Protein AF-A0A968JI64-F1 (afdb_monomer_lite)

pLDDT: mean 74.62, std 15.49, range [37.03, 96.12]

Sequence (105 aa):
MMRRRMLGGVIAVAVVALLLVQAVQYVFAAPEFADEAFARVWNRQDRAVFEAVSDRSWTWGPENISEGLREAFEQGEDGERWCSITTRAAWKLTTRMATRTTVFL

Radius of gyration: 21.46 Å; chains: 1; bounding box: 51×27×63 Å

Foldseek 3Di:
DVVVVVVVVVVVVVVVVVVVVVVVVVVPDFADAQDVVVVVVCVVPVVCVVVVVDPDDHPQDDGWHDHWDWDQACPAPVSIWTWTHGPRGIDTDGPVPVPDDDDDD

Structure (mmCIF, N/CA/C/O backbone):
data_AF-A0A968JI64-F1
#
_entry.id   AF-A0A968JI64-F1
#
loop_
_atom_site.group_PDB
_atom_site.id
_atom_site.type_symbol
_atom_site.label_atom_id
_atom_site.label_alt_id
_atom_site.label_comp_id
_atom_site.label_asym_id
_atom_site.label_entity_id
_atom_site.label_seq_id
_atom_site.pdbx_PDB_ins_code
_atom_site.Cartn_x
_atom_site.Cartn_y
_atom_site.Cartn_z
_atom_site.occupancy
_atom_site.B_iso_or_equiv
_atom_site.auth_seq_id
_atom_site.auth_comp_id
_atom_site.auth_asym_id
_atom_site.auth_atom_id
_atom_site.pdbx_PDB_model_num
ATOM 1 N N . MET A 1 1 ? 37.175 -3.666 -36.788 1.00 57.47 1 MET A N 1
ATOM 2 C CA . MET A 1 1 ? 37.148 -2.779 -35.596 1.00 57.47 1 MET A CA 1
ATOM 3 C C . MET A 1 1 ? 35.807 -2.053 -35.388 1.00 57.47 1 MET A C 1
ATOM 5 O O . MET A 1 1 ? 35.371 -1.994 -34.246 1.00 57.47 1 MET A O 1
ATOM 9 N N . MET A 1 2 ? 35.099 -1.581 -36.431 1.00 61.38 2 MET A N 1
ATOM 10 C CA . MET A 1 2 ? 33.774 -0.917 -36.305 1.00 61.38 2 MET A CA 1
ATOM 11 C C . MET A 1 2 ? 32.691 -1.751 -35.600 1.00 61.38 2 MET A C 1
ATOM 13 O O .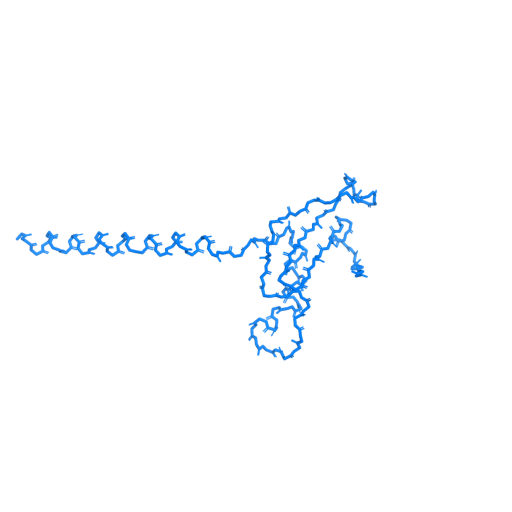 MET A 1 2 ? 31.993 -1.232 -34.739 1.00 61.38 2 MET A O 1
ATOM 17 N N . ARG A 1 3 ? 32.606 -3.059 -35.875 1.00 64.38 3 ARG A N 1
ATOM 18 C CA . ARG A 1 3 ? 31.615 -3.964 -35.259 1.00 64.38 3 ARG A CA 1
ATOM 19 C C . ARG A 1 3 ? 31.697 -4.018 -33.725 1.00 64.38 3 ARG A C 1
ATOM 21 O O . ARG A 1 3 ? 30.672 -4.008 -33.063 1.00 64.38 3 ARG A O 1
ATOM 28 N N . ARG A 1 4 ? 32.912 -4.002 -33.156 1.00 66.75 4 ARG A N 1
ATOM 29 C CA . ARG A 1 4 ? 33.128 -3.997 -31.693 1.00 66.75 4 ARG A CA 1
ATOM 30 C C . ARG A 1 4 ? 32.735 -2.663 -31.048 1.00 66.75 4 ARG A C 1
ATOM 32 O O . ARG A 1 4 ? 32.230 -2.660 -29.934 1.00 66.75 4 ARG A O 1
ATOM 39 N N . ARG A 1 5 ? 32.917 -1.548 -31.766 1.00 70.75 5 ARG A N 1
ATOM 40 C CA . ARG A 1 5 ? 32.478 -0.212 -31.328 1.00 70.75 5 ARG A CA 1
ATOM 41 C C . ARG A 1 5 ? 30.954 -0.068 -31.372 1.00 70.75 5 ARG A C 1
ATOM 43 O O . ARG A 1 5 ? 30.376 0.484 -30.448 1.00 70.75 5 ARG A O 1
ATOM 50 N N . MET A 1 6 ? 30.314 -0.629 -32.399 1.00 73.81 6 MET A N 1
ATOM 51 C CA . MET A 1 6 ? 28.851 -0.668 -32.508 1.00 73.81 6 MET A CA 1
ATOM 52 C C . MET A 1 6 ? 28.217 -1.537 -31.413 1.00 73.81 6 MET A C 1
ATOM 54 O O . MET A 1 6 ? 27.269 -1.102 -30.774 1.00 73.81 6 MET A O 1
ATOM 58 N N . LEU A 1 7 ? 28.785 -2.715 -31.127 1.00 78.81 7 LEU A N 1
ATOM 59 C CA . LEU A 1 7 ? 28.341 -3.571 -30.017 1.00 78.81 7 LEU A CA 1
ATOM 60 C C . LEU A 1 7 ? 28.491 -2.890 -28.648 1.00 78.81 7 LEU A C 1
ATOM 62 O O . LEU A 1 7 ? 27.568 -2.949 -27.843 1.00 78.81 7 LEU A O 1
ATOM 66 N N . GLY A 1 8 ? 29.610 -2.201 -28.399 1.00 81.44 8 GLY A N 1
ATOM 67 C CA . GLY A 1 8 ? 29.805 -1.444 -27.157 1.00 81.44 8 GLY A CA 1
ATOM 68 C C . GLY A 1 8 ? 28.786 -0.314 -26.978 1.00 81.44 8 GLY A C 1
ATOM 69 O O . GLY A 1 8 ? 28.261 -0.136 -25.883 1.00 81.44 8 GLY A O 1
ATOM 70 N N . GLY A 1 9 ? 28.450 0.398 -28.060 1.00 89.06 9 GLY A N 1
ATOM 71 C CA . GLY A 1 9 ? 27.416 1.436 -28.039 1.00 89.06 9 GLY A CA 1
ATOM 72 C C . GLY A 1 9 ? 26.020 0.884 -27.741 1.00 89.06 9 GLY A C 1
ATOM 73 O O . GLY A 1 9 ? 25.313 1.435 -26.904 1.00 89.06 9 GLY A O 1
ATOM 74 N N . VAL A 1 10 ? 25.643 -0.238 -28.362 1.00 90.50 10 VAL A N 1
ATOM 75 C CA . VAL A 1 10 ? 24.342 -0.890 -28.118 1.00 90.50 10 VAL A CA 1
ATOM 76 C C . VAL A 1 10 ? 24.220 -1.367 -26.669 1.00 90.50 10 VAL A C 1
ATOM 78 O O . VAL A 1 10 ? 23.185 -1.150 -26.043 1.00 90.50 10 VAL A O 1
ATOM 81 N N . ILE A 1 11 ? 25.278 -1.962 -26.109 1.00 93.75 11 ILE A N 1
ATOM 82 C CA . ILE A 1 11 ? 25.289 -2.400 -24.706 1.00 93.75 11 ILE A CA 1
ATOM 83 C C . ILE A 1 11 ? 25.160 -1.199 -23.765 1.00 93.75 11 ILE A C 1
ATOM 85 O O . ILE A 1 11 ? 24.357 -1.242 -22.839 1.00 93.75 11 ILE A O 1
ATOM 89 N N . ALA A 1 12 ? 25.898 -0.115 -24.015 1.00 92.75 12 ALA A N 1
ATOM 90 C CA . ALA A 1 12 ? 25.822 1.086 -23.187 1.00 92.75 12 ALA A CA 1
ATOM 91 C C . ALA A 1 12 ? 24.405 1.685 -23.174 1.00 92.75 12 ALA A C 1
ATOM 93 O O . ALA A 1 12 ? 23.888 2.013 -22.109 1.00 92.75 12 ALA A O 1
ATOM 94 N N . VAL A 1 13 ? 23.746 1.758 -24.334 1.00 94.75 13 VAL A N 1
ATOM 95 C CA . VAL A 1 13 ? 22.358 2.239 -24.435 1.00 94.75 13 VAL A CA 1
ATOM 96 C C . VAL A 1 13 ? 21.391 1.315 -23.694 1.00 94.75 13 VAL A C 1
ATOM 98 O O . VAL A 1 13 ? 20.537 1.804 -22.960 1.00 94.75 13 VAL A O 1
ATOM 101 N N . ALA A 1 14 ? 21.538 -0.006 -23.829 1.00 95.38 14 ALA A N 1
ATOM 102 C CA . ALA A 1 14 ? 20.689 -0.968 -23.126 1.00 95.38 14 ALA A CA 1
ATOM 103 C C . ALA A 1 14 ? 20.841 -0.873 -21.598 1.00 95.38 14 ALA A C 1
ATOM 105 O O . ALA A 1 14 ? 19.846 -0.921 -20.879 1.00 95.38 14 ALA A O 1
ATOM 106 N N . VAL A 1 15 ? 22.068 -0.684 -21.102 1.00 96.00 15 VAL A N 1
ATOM 107 C CA . VAL A 1 15 ? 22.333 -0.494 -19.668 1.00 96.00 15 VAL A CA 1
ATOM 108 C C . VAL A 1 15 ? 21.706 0.804 -19.167 1.00 96.00 15 VAL A C 1
ATOM 110 O O . VAL A 1 15 ? 21.031 0.789 -18.143 1.00 96.00 15 VAL A O 1
ATOM 113 N N . VAL A 1 16 ? 21.860 1.913 -19.893 1.00 96.12 16 VAL A N 1
ATOM 114 C CA . VAL A 1 16 ? 21.237 3.191 -19.510 1.00 96.12 16 VAL A CA 1
ATOM 115 C C . VAL A 1 16 ? 19.713 3.079 -19.510 1.00 96.12 16 VAL A C 1
ATOM 117 O O . VAL A 1 16 ? 19.077 3.516 -18.557 1.00 96.12 16 VAL A O 1
ATOM 120 N N . ALA A 1 17 ? 19.121 2.448 -20.525 1.00 94.44 17 ALA A N 1
ATOM 121 C CA . ALA A 1 17 ? 17.680 2.219 -20.574 1.00 94.44 17 ALA A CA 1
ATOM 122 C C . ALA A 1 17 ? 17.197 1.377 -19.382 1.00 94.44 17 ALA A C 1
ATOM 124 O O . ALA A 1 17 ? 16.199 1.724 -18.755 1.00 94.44 17 ALA A O 1
ATOM 125 N N . LEU A 1 18 ? 17.928 0.320 -19.020 1.00 94.88 18 LEU A N 1
ATOM 126 C CA . LEU A 1 18 ? 17.604 -0.508 -17.859 1.00 94.88 18 LEU A CA 1
ATOM 127 C C . LEU A 1 18 ? 17.690 0.281 -16.542 1.00 94.88 18 LEU A C 1
ATOM 129 O O . LEU A 1 18 ? 16.793 0.175 -15.709 1.00 94.88 18 LEU A O 1
ATOM 133 N N . LEU A 1 19 ? 18.733 1.097 -16.368 1.00 92.62 19 LEU A N 1
ATOM 134 C CA . LEU A 1 19 ? 18.891 1.952 -15.187 1.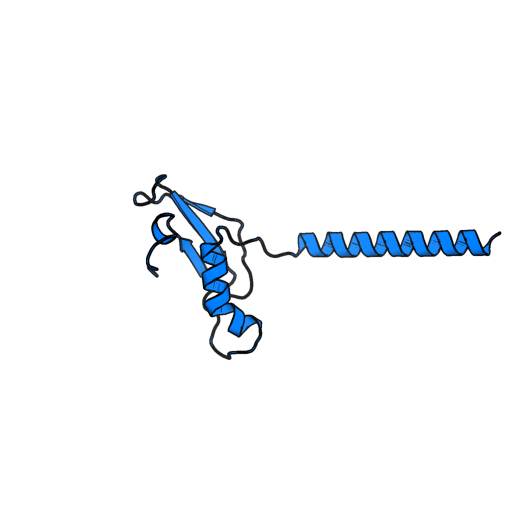00 92.62 19 LEU A CA 1
ATOM 135 C C . LEU A 1 19 ? 17.759 2.980 -15.073 1.00 92.62 19 LEU A C 1
ATOM 137 O O . LEU A 1 19 ? 17.243 3.207 -13.980 1.00 92.62 19 LEU A O 1
ATOM 141 N N . LEU A 1 20 ? 17.329 3.559 -16.197 1.00 91.25 20 LEU A N 1
ATOM 142 C CA . LEU A 1 20 ? 16.193 4.480 -16.228 1.00 91.25 20 LEU A CA 1
ATOM 143 C C . LEU A 1 20 ? 14.883 3.780 -15.846 1.00 91.25 20 LEU A C 1
ATOM 145 O O . LEU A 1 20 ? 14.106 4.340 -15.079 1.00 91.25 20 LEU A O 1
ATOM 149 N N . VAL A 1 21 ? 14.651 2.548 -16.312 1.00 90.62 21 VAL A N 1
ATOM 150 C CA . VAL A 1 21 ? 13.465 1.763 -15.924 1.00 90.62 21 VAL A CA 1
ATOM 151 C C . VAL A 1 21 ? 13.450 1.487 -14.418 1.00 90.62 21 VAL A C 1
ATOM 153 O O . VAL A 1 21 ? 12.408 1.654 -13.786 1.00 90.62 21 VAL A O 1
ATOM 156 N N . GLN A 1 22 ? 14.589 1.128 -13.817 1.00 82.44 22 GLN A N 1
ATOM 157 C CA . GLN A 1 22 ? 14.653 0.907 -12.366 1.00 82.44 22 GLN A CA 1
ATOM 158 C C . GLN A 1 22 ? 14.422 2.189 -11.559 1.00 82.44 22 GLN A C 1
ATOM 160 O O . GLN A 1 22 ? 13.705 2.159 -10.560 1.00 82.44 22 GLN A O 1
ATOM 165 N N . ALA A 1 23 ? 14.964 3.323 -12.009 1.00 81.00 23 ALA A N 1
ATOM 166 C CA . ALA A 1 23 ? 14.735 4.610 -11.354 1.00 81.00 23 ALA A CA 1
ATOM 167 C C . ALA A 1 23 ? 13.248 5.007 -11.366 1.00 81.00 23 ALA A C 1
ATOM 169 O O . ALA A 1 23 ? 12.743 5.536 -10.379 1.00 81.00 23 ALA A O 1
ATOM 170 N N . VAL A 1 24 ? 12.530 4.705 -12.454 1.00 80.69 24 VAL A N 1
ATOM 171 C CA . VAL A 1 24 ? 11.084 4.946 -12.554 1.00 80.69 24 VAL A CA 1
ATOM 172 C C . VAL A 1 24 ? 10.307 4.076 -11.563 1.00 80.69 24 VAL A C 1
ATOM 174 O O . VAL A 1 24 ? 9.427 4.591 -10.881 1.00 80.69 24 VAL A O 1
ATOM 177 N N . GLN A 1 25 ? 10.643 2.789 -11.425 1.00 74.50 25 GLN A N 1
ATOM 178 C CA . GLN A 1 25 ? 9.947 1.901 -10.482 1.00 74.50 25 GLN A CA 1
ATOM 179 C C . GLN A 1 25 ? 10.080 2.350 -9.022 1.00 74.50 25 GLN A C 1
ATOM 181 O O . GLN A 1 25 ? 9.123 2.220 -8.268 1.00 74.50 25 GLN A O 1
ATOM 186 N N . TYR A 1 26 ? 11.224 2.921 -8.639 1.00 72.38 26 TYR A N 1
ATOM 187 C CA . TYR A 1 26 ? 11.434 3.433 -7.283 1.00 72.38 26 TYR A CA 1
ATOM 188 C C . TYR A 1 26 ? 10.497 4.600 -6.933 1.00 72.38 26 TYR A C 1
ATOM 190 O O . TYR A 1 26 ? 10.008 4.683 -5.814 1.00 72.38 26 TYR A O 1
ATOM 198 N N . VAL A 1 27 ? 10.200 5.482 -7.894 1.00 69.94 27 VAL A N 1
ATOM 199 C CA . VAL A 1 27 ? 9.313 6.643 -7.677 1.00 69.94 27 VAL A CA 1
ATOM 200 C C . VAL A 1 27 ? 7.843 6.232 -7.529 1.00 69.94 27 VAL A C 1
ATOM 202 O O . VAL A 1 27 ? 7.076 6.935 -6.878 1.00 69.94 27 VAL A O 1
ATOM 205 N N . PHE A 1 28 ? 7.448 5.100 -8.115 1.00 69.38 28 PHE A N 1
ATOM 206 C CA . PHE A 1 28 ? 6.075 4.584 -8.058 1.00 69.38 28 PHE A CA 1
ATOM 207 C C . PHE A 1 28 ? 5.882 3.460 -7.034 1.00 69.38 28 PHE A C 1
ATOM 209 O O . PHE A 1 28 ? 4.803 2.875 -6.975 1.00 69.38 28 PHE A O 1
ATOM 216 N N . ALA A 1 29 ? 6.904 3.135 -6.240 1.00 72.94 29 ALA A N 1
ATOM 217 C CA . ALA A 1 29 ? 6.762 2.159 -5.173 1.00 72.94 29 ALA A CA 1
ATOM 218 C C . ALA A 1 29 ? 5.906 2.746 -4.041 1.00 72.94 29 ALA A C 1
ATOM 220 O O . ALA A 1 29 ? 6.163 3.855 -3.570 1.00 72.94 29 ALA A O 1
ATOM 221 N N . ALA A 1 30 ? 4.894 1.997 -3.598 1.00 72.19 30 ALA A N 1
ATOM 222 C CA . ALA A 1 30 ? 4.135 2.366 -2.412 1.00 72.19 30 ALA A CA 1
ATOM 223 C C . ALA A 1 30 ? 5.072 2.420 -1.184 1.00 72.19 30 ALA A C 1
ATOM 225 O O . ALA A 1 30 ? 5.956 1.565 -1.065 1.00 72.19 30 ALA A O 1
ATOM 226 N N . PRO A 1 31 ? 4.888 3.383 -0.261 1.00 76.12 31 PRO A N 1
ATOM 227 C CA . PRO A 1 31 ? 5.649 3.443 0.982 1.00 76.12 31 PRO A CA 1
ATOM 228 C C . PRO A 1 31 ? 5.559 2.134 1.770 1.00 76.12 31 PRO A C 1
ATOM 230 O O . PRO A 1 31 ? 4.494 1.514 1.849 1.00 76.12 31 PRO A O 1
ATOM 233 N N . GLU A 1 32 ? 6.661 1.735 2.404 1.00 79.38 32 GLU A N 1
ATOM 234 C CA . GLU A 1 32 ? 6.650 0.583 3.306 1.00 79.38 32 GLU A CA 1
ATOM 235 C C . GLU A 1 32 ? 5.692 0.805 4.487 1.00 79.38 32 GLU A C 1
ATOM 237 O O . GLU A 1 32 ? 5.356 1.933 4.862 1.00 79.38 32 GLU A O 1
ATOM 242 N N . PHE A 1 33 ? 5.219 -0.293 5.079 1.00 76.00 33 PHE A N 1
ATOM 243 C CA . PHE A 1 33 ? 4.400 -0.221 6.283 1.00 76.00 33 PHE A CA 1
ATOM 244 C C . PHE A 1 33 ? 5.202 0.366 7.449 1.00 76.00 33 PHE A C 1
ATOM 246 O O . PHE A 1 33 ? 6.349 -0.006 7.669 1.00 76.00 33 PHE A O 1
ATOM 253 N N . ALA A 1 34 ? 4.551 1.220 8.244 1.00 74.25 34 ALA A N 1
ATOM 254 C CA . ALA A 1 34 ? 5.160 1.909 9.384 1.00 74.25 34 ALA A CA 1
ATOM 255 C C . ALA A 1 34 ? 5.803 0.975 10.431 1.00 74.25 34 ALA A C 1
ATOM 257 O O . ALA A 1 34 ? 6.738 1.368 11.120 1.00 74.25 34 ALA A O 1
ATOM 258 N N . ASP A 1 35 ? 5.263 -0.238 10.586 1.00 78.00 35 ASP A N 1
ATOM 259 C CA . ASP A 1 35 ? 5.725 -1.251 11.536 1.00 78.00 35 ASP A CA 1
ATOM 260 C C . ASP A 1 35 ? 5.348 -2.657 11.022 1.00 78.00 35 ASP A C 1
ATOM 262 O O . ASP A 1 35 ? 4.321 -2.845 10.355 1.00 78.00 35 ASP A O 1
ATOM 266 N N . GLU A 1 36 ? 6.157 -3.672 11.337 1.00 82.19 36 GLU A N 1
ATOM 267 C CA . GLU A 1 36 ? 5.927 -5.061 10.912 1.00 82.19 36 GLU A CA 1
ATOM 268 C C . GLU A 1 36 ? 4.559 -5.614 11.335 1.00 82.19 36 GLU A C 1
ATOM 270 O O . GLU A 1 36 ? 3.987 -6.480 10.664 1.00 82.19 36 GLU A O 1
ATOM 275 N N . ALA A 1 37 ? 4.004 -5.138 12.448 1.00 80.38 37 ALA A N 1
ATOM 276 C CA . ALA A 1 37 ? 2.684 -5.536 12.910 1.00 80.38 37 ALA A CA 1
ATOM 277 C C . ALA A 1 37 ? 1.585 -5.177 11.897 1.00 80.38 37 ALA A C 1
ATOM 279 O O . ALA A 1 37 ? 0.646 -5.961 11.734 1.00 80.38 37 ALA A O 1
ATOM 280 N N . PHE A 1 38 ? 1.725 -4.068 11.164 1.00 77.06 38 PHE A N 1
ATOM 281 C CA . PHE A 1 38 ? 0.815 -3.711 10.071 1.00 77.06 38 PHE A CA 1
ATOM 282 C C . PHE A 1 38 ? 0.952 -4.691 8.910 1.00 77.06 38 PHE A C 1
ATOM 284 O O . PHE A 1 38 ? -0.049 -5.249 8.456 1.00 77.06 38 PHE A O 1
ATOM 291 N N . ALA A 1 39 ? 2.191 -4.960 8.487 1.00 83.50 39 ALA A N 1
ATOM 292 C CA . ALA A 1 39 ? 2.475 -5.885 7.396 1.00 83.50 39 ALA A CA 1
ATOM 293 C C . ALA A 1 39 ? 1.902 -7.281 7.688 1.00 83.50 39 ALA A C 1
ATOM 295 O O . ALA A 1 39 ? 1.276 -7.896 6.825 1.00 83.50 39 ALA A O 1
ATOM 296 N N . ARG A 1 40 ? 2.030 -7.775 8.929 1.00 86.00 40 ARG A N 1
ATOM 297 C CA . ARG A 1 40 ? 1.442 -9.061 9.350 1.00 86.00 40 ARG A CA 1
ATOM 298 C C . ARG A 1 40 ? -0.077 -9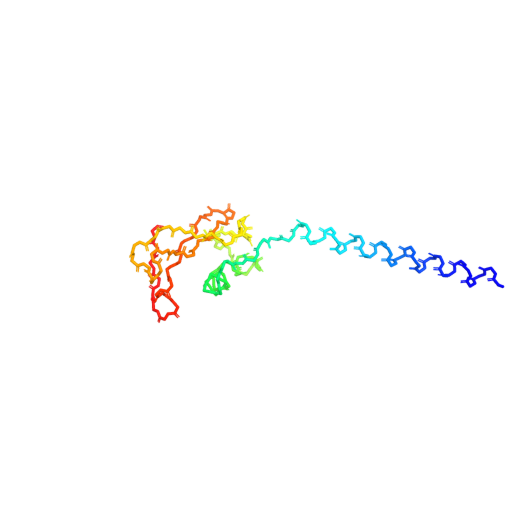.097 9.199 1.00 86.00 40 ARG A C 1
ATOM 300 O O . ARG A 1 40 ? -0.622 -10.115 8.771 1.00 86.00 40 ARG A O 1
ATOM 307 N N . VAL A 1 41 ? -0.774 -8.024 9.570 1.00 85.00 41 VAL A N 1
ATOM 308 C CA . VAL A 1 41 ? -2.242 -7.985 9.501 1.00 85.00 41 VAL A CA 1
ATOM 309 C C . VAL A 1 41 ? -2.717 -7.850 8.058 1.00 85.00 41 VAL A C 1
ATOM 311 O O . VAL A 1 41 ? -3.608 -8.604 7.660 1.00 85.00 41 VAL A O 1
ATOM 314 N N . TRP A 1 42 ? -2.078 -6.991 7.262 1.00 86.38 42 TRP A N 1
ATOM 315 C CA . TRP A 1 42 ? -2.361 -6.865 5.832 1.00 86.38 42 TRP A CA 1
ATOM 316 C C . TRP A 1 42 ? -2.148 -8.198 5.103 1.00 86.38 42 TRP A C 1
ATOM 318 O O . TRP A 1 42 ? -3.050 -8.682 4.419 1.00 86.38 42 TRP A O 1
ATOM 328 N N . ASN A 1 43 ? -1.023 -8.875 5.365 1.00 89.56 43 ASN A N 1
ATOM 329 C CA . ASN A 1 43 ? -0.704 -10.183 4.782 1.00 89.56 43 ASN A CA 1
ATOM 330 C C . ASN A 1 43 ? -1.737 -11.269 5.107 1.00 89.56 43 ASN A C 1
ATOM 332 O O . ASN A 1 43 ? -1.965 -12.177 4.307 1.00 89.56 43 ASN A O 1
ATOM 336 N N . ARG A 1 44 ? -2.358 -11.205 6.288 1.00 88.81 44 ARG A N 1
ATOM 337 C CA . ARG A 1 44 ? -3.396 -12.161 6.692 1.00 88.81 44 ARG A CA 1
ATOM 338 C C . ARG A 1 44 ? -4.758 -11.830 6.090 1.00 88.81 44 ARG A C 1
ATOM 340 O O . ARG A 1 44 ? -5.556 -12.736 5.877 1.00 88.81 44 ARG A O 1
ATOM 347 N N . GLN A 1 45 ? -5.054 -10.549 5.900 1.00 87.56 45 GLN A N 1
ATOM 348 C CA . GLN A 1 45 ? -6.376 -10.088 5.495 1.00 87.56 45 GLN A CA 1
ATOM 349 C C . GLN A 1 45 ? -6.406 -9.750 4.004 1.00 87.56 45 GLN A C 1
ATOM 351 O O . GLN A 1 45 ? -7.017 -10.462 3.205 1.00 87.56 45 GLN A O 1
ATOM 356 N N . ASP A 1 46 ? -5.782 -8.643 3.628 1.00 87.69 46 ASP A N 1
ATOM 357 C CA . ASP A 1 46 ? -5.955 -8.014 2.321 1.00 87.69 46 ASP A CA 1
ATOM 358 C C . ASP A 1 46 ? -5.093 -8.640 1.227 1.00 87.69 46 ASP A C 1
ATOM 360 O O . ASP A 1 46 ? -5.470 -8.567 0.061 1.00 87.69 46 ASP A O 1
ATOM 364 N N . ARG A 1 47 ? -4.041 -9.388 1.580 1.00 89.38 47 ARG A N 1
ATOM 365 C CA . ARG A 1 47 ? -3.252 -10.139 0.591 1.00 89.38 47 ARG A CA 1
ATOM 366 C C . ARG A 1 47 ? -4.085 -11.131 -0.222 1.00 89.38 47 ARG A C 1
ATOM 368 O O . ARG A 1 47 ? -3.895 -11.221 -1.422 1.00 89.38 47 ARG A O 1
ATOM 375 N N . ALA A 1 48 ? -5.046 -11.829 0.386 1.00 89.56 48 ALA A N 1
ATOM 376 C CA . ALA A 1 48 ? -5.902 -12.758 -0.361 1.00 89.56 48 ALA A CA 1
ATOM 377 C C . ALA A 1 48 ? -6.813 -12.042 -1.378 1.00 89.56 48 ALA A C 1
ATOM 379 O O . ALA A 1 48 ? -7.197 -12.636 -2.382 1.00 89.56 48 ALA A O 1
ATOM 380 N N . VAL A 1 49 ? -7.152 -10.773 -1.123 1.00 89.25 49 VAL A N 1
ATOM 381 C CA . VAL A 1 49 ? -7.887 -9.920 -2.071 1.00 89.25 49 VAL A CA 1
ATOM 382 C C . VAL A 1 49 ? -6.939 -9.417 -3.158 1.00 89.25 49 VAL A C 1
ATOM 384 O O . VAL A 1 49 ? -7.281 -9.462 -4.334 1.00 89.25 49 VAL A O 1
ATOM 387 N N . PHE A 1 50 ? -5.723 -9.012 -2.775 1.00 87.94 50 PHE A N 1
ATOM 388 C CA . PHE A 1 50 ? -4.658 -8.595 -3.692 1.00 87.94 50 PHE A CA 1
ATOM 389 C C . PHE A 1 50 ? -4.293 -9.689 -4.697 1.00 87.94 50 PHE A C 1
ATOM 391 O O . PHE A 1 50 ? -4.202 -9.435 -5.892 1.00 87.94 50 PHE A O 1
ATOM 398 N N . GLU A 1 51 ? -4.137 -10.919 -4.216 1.00 91.75 51 GLU A N 1
ATOM 399 C CA . GLU A 1 51 ? -3.826 -12.102 -5.022 1.00 91.75 51 GLU A CA 1
ATOM 400 C C . GLU A 1 51 ? -5.050 -12.641 -5.787 1.00 91.75 51 GLU A C 1
ATOM 402 O O . GLU A 1 51 ? -4.943 -13.664 -6.459 1.00 91.75 51 GLU A O 1
ATOM 407 N N . ALA A 1 52 ? -6.212 -11.979 -5.686 1.00 90.19 52 ALA A N 1
ATOM 408 C CA . ALA A 1 52 ? -7.480 -12.400 -6.286 1.00 90.19 52 ALA A CA 1
ATOM 409 C C . ALA A 1 52 ? -7.917 -13.830 -5.896 1.00 90.19 52 ALA A C 1
ATOM 411 O O . ALA A 1 52 ? -8.636 -14.504 -6.630 1.00 90.19 52 ALA A O 1
ATOM 412 N N . VAL A 1 53 ? -7.497 -14.298 -4.718 1.00 94.06 53 VAL A N 1
ATOM 413 C CA . VAL A 1 53 ? -7.891 -15.593 -4.136 1.00 94.06 53 VAL A CA 1
ATOM 414 C C . VAL A 1 53 ? -9.234 -15.479 -3.400 1.00 94.06 53 VAL A C 1
ATOM 416 O O . VAL A 1 53 ? -9.898 -16.481 -3.138 1.00 94.06 53 VAL A O 1
ATOM 419 N N . SER A 1 54 ? -9.654 -14.261 -3.050 1.00 90.62 54 SER A N 1
ATOM 420 C CA . SER A 1 54 ? -10.912 -13.987 -2.359 1.00 90.62 54 SER A CA 1
ATOM 421 C C . SER A 1 54 ? -11.626 -12.768 -2.936 1.00 90.62 54 SER A C 1
ATOM 423 O O . SER A 1 54 ? -11.032 -11.700 -3.044 1.00 90.62 54 SER A O 1
ATOM 425 N N . ASP A 1 55 ? -12.934 -12.902 -3.166 1.00 88.94 55 ASP A N 1
ATOM 426 C CA . ASP A 1 55 ? -13.817 -11.818 -3.633 1.00 88.94 55 ASP A CA 1
ATOM 427 C C . ASP A 1 55 ? -14.338 -10.916 -2.500 1.00 88.94 55 ASP A C 1
ATOM 429 O O . ASP A 1 55 ? -15.260 -10.113 -2.676 1.00 88.94 55 ASP A O 1
ATOM 433 N N . ARG A 1 56 ? -13.790 -11.056 -1.287 1.00 86.75 56 ARG A N 1
ATOM 434 C CA . ARG A 1 56 ? -14.141 -10.173 -0.173 1.00 86.75 56 ARG A CA 1
ATOM 435 C C . ARG A 1 56 ? -13.692 -8.743 -0.485 1.00 86.75 56 ARG A C 1
ATOM 437 O O . ARG A 1 56 ? -12.703 -8.501 -1.168 1.00 86.75 56 ARG A O 1
ATOM 444 N N . SER A 1 57 ? -14.396 -7.776 0.087 1.00 85.94 57 SER A N 1
ATOM 445 C CA . SER A 1 57 ? -13.982 -6.378 -0.004 1.00 85.94 57 SER A CA 1
ATOM 446 C C . SER A 1 57 ? -12.651 -6.131 0.710 1.00 85.94 57 SER A C 1
ATOM 448 O O . SER A 1 57 ? -12.405 -6.686 1.780 1.00 85.94 57 SER A O 1
ATOM 450 N N . TRP A 1 58 ? -11.842 -5.230 0.149 1.00 82.88 58 TRP A N 1
ATOM 451 C CA . TRP A 1 58 ? -10.652 -4.683 0.800 1.00 82.88 58 TRP A CA 1
ATOM 452 C C . TRP A 1 58 ? -10.986 -4.105 2.166 1.00 82.88 58 TRP A C 1
ATOM 454 O O . TRP A 1 58 ? -11.877 -3.255 2.260 1.00 82.88 58 TRP A O 1
ATOM 464 N N . THR A 1 59 ? -10.249 -4.494 3.197 1.00 80.56 59 THR A N 1
ATOM 465 C CA . THR A 1 59 ? -10.359 -3.811 4.479 1.00 80.56 59 THR A CA 1
ATOM 466 C C . THR A 1 59 ? -9.683 -2.442 4.365 1.00 80.56 59 THR A C 1
ATOM 468 O O . THR A 1 59 ? -10.298 -1.431 4.695 1.00 80.56 59 THR A O 1
ATOM 471 N N . TRP A 1 60 ? -8.435 -2.391 3.888 1.00 76.94 60 TRP A N 1
ATOM 472 C CA . TRP A 1 60 ? -7.600 -1.177 3.886 1.00 76.94 60 TRP A CA 1
ATOM 473 C C . TRP A 1 60 ? -7.151 -0.775 2.482 1.00 76.94 60 TRP A C 1
ATOM 475 O O . TRP A 1 60 ? -7.017 0.408 2.186 1.00 76.94 60 TRP A O 1
ATOM 485 N N . GLY A 1 61 ? -7.012 -1.745 1.582 1.00 82.12 61 GLY A N 1
ATOM 486 C CA . GLY A 1 61 ? -6.675 -1.499 0.183 1.00 82.12 61 GLY A CA 1
ATOM 487 C C . GLY A 1 61 ? -5.342 -2.120 -0.231 1.00 82.12 61 GLY A C 1
ATOM 488 O O . GLY A 1 61 ? -4.674 -2.775 0.576 1.00 82.12 61 GLY A O 1
ATOM 489 N N . PRO A 1 62 ? -4.984 -1.954 -1.511 1.00 79.88 62 PRO A N 1
ATOM 490 C CA . PRO A 1 62 ? -3.820 -2.607 -2.093 1.00 79.88 62 PRO A CA 1
ATOM 491 C C . PRO A 1 62 ? -2.500 -1.991 -1.627 1.00 79.88 62 PRO A C 1
ATOM 493 O O . PRO A 1 62 ? -1.505 -2.704 -1.555 1.00 79.88 62 PRO A O 1
ATOM 496 N N . GLU A 1 63 ? -2.486 -0.694 -1.303 1.00 76.56 63 GLU A N 1
ATOM 497 C CA . GLU A 1 63 ? -1.248 0.057 -1.095 1.00 76.56 63 GLU A CA 1
ATOM 498 C C . GLU A 1 63 ? -1.343 1.042 0.075 1.00 76.56 63 GLU A C 1
ATOM 500 O O . GLU A 1 63 ? -2.404 1.597 0.397 1.00 76.56 63 GLU A O 1
ATOM 505 N N . ASN A 1 64 ? -0.192 1.272 0.702 1.00 77.06 64 ASN A N 1
ATOM 506 C CA . ASN A 1 64 ? 0.001 2.350 1.657 1.00 77.06 64 ASN A CA 1
ATOM 507 C C . ASN A 1 64 ? 0.090 3.684 0.895 1.00 77.06 64 ASN A C 1
ATOM 509 O O . ASN A 1 64 ? 0.661 3.736 -0.189 1.00 77.06 64 ASN A O 1
ATOM 513 N N . ILE A 1 65 ? -0.478 4.758 1.441 1.00 74.00 65 ILE A N 1
ATOM 514 C CA . ILE A 1 65 ? -0.392 6.111 0.865 1.00 74.00 65 ILE A CA 1
ATOM 515 C C . ILE A 1 65 ? 0.647 6.950 1.610 1.00 74.00 65 ILE A C 1
ATOM 517 O O . ILE A 1 65 ? 1.315 7.779 0.998 1.00 74.00 65 ILE A O 1
ATOM 521 N N . SER A 1 66 ? 0.772 6.771 2.927 1.00 70.62 66 SER A N 1
ATOM 522 C CA . SER A 1 66 ? 1.694 7.556 3.746 1.00 70.62 66 SER A CA 1
ATOM 523 C C . SER A 1 66 ? 2.886 6.736 4.209 1.00 70.62 66 SER A C 1
ATOM 525 O O . SER A 1 66 ? 2.776 5.537 4.456 1.00 70.62 66 SER A O 1
ATOM 527 N N . GLU A 1 67 ? 4.000 7.422 4.442 1.00 72.62 67 GLU A N 1
ATOM 528 C CA . GLU A 1 67 ? 5.048 6.908 5.321 1.00 72.62 67 GLU A CA 1
ATOM 529 C C . GLU A 1 67 ? 4.510 6.709 6.752 1.00 72.62 67 GLU A C 1
ATOM 531 O O . GLU A 1 67 ? 3.385 7.112 7.081 1.00 72.62 67 GLU A O 1
ATOM 536 N N . GLY A 1 68 ? 5.306 6.066 7.608 1.00 71.00 68 GLY A N 1
ATOM 537 C CA . GLY A 1 68 ? 4.937 5.829 8.998 1.00 71.00 68 GLY A CA 1
ATOM 538 C C . GLY A 1 68 ? 4.722 7.129 9.768 1.00 71.00 68 GLY A C 1
ATOM 539 O O . GLY A 1 68 ? 5.636 7.931 9.941 1.00 71.00 68 GLY A O 1
ATOM 540 N N . LEU A 1 69 ? 3.501 7.324 10.256 1.00 74.75 69 LEU A N 1
ATOM 541 C CA . LEU A 1 69 ? 3.097 8.490 11.030 1.00 74.75 69 LEU A CA 1
ATOM 542 C C . LEU A 1 69 ? 3.184 8.180 12.523 1.00 74.75 69 LEU A C 1
ATOM 544 O O . LEU A 1 69 ? 2.843 7.084 12.969 1.00 74.75 69 LEU A O 1
ATOM 548 N N . ARG A 1 70 ? 3.591 9.172 13.310 1.00 76.94 70 ARG A N 1
ATOM 549 C CA . ARG A 1 70 ? 3.477 9.156 14.769 1.00 76.94 70 ARG A CA 1
ATOM 550 C C . ARG A 1 70 ? 2.314 10.045 15.164 1.00 76.94 70 ARG A C 1
ATOM 552 O O . ARG A 1 70 ? 2.237 11.190 14.724 1.00 76.94 70 ARG A O 1
ATOM 559 N N . GLU A 1 71 ? 1.408 9.528 15.979 1.00 76.12 71 GLU A N 1
ATOM 560 C CA . GLU A 1 71 ? 0.364 10.349 16.585 1.00 76.12 71 GLU A CA 1
ATOM 561 C C . GLU A 1 71 ? 0.422 10.283 18.104 1.00 76.12 71 GLU A C 1
ATOM 563 O O . GLU A 1 71 ? 0.729 9.230 18.668 1.00 76.12 71 GLU A O 1
ATOM 568 N N . ALA A 1 72 ? 0.089 11.403 18.749 1.00 80.00 72 ALA A N 1
ATOM 569 C CA . ALA A 1 72 ? -0.006 11.482 20.197 1.00 80.00 72 ALA A CA 1
ATOM 570 C C . ALA A 1 72 ? -1.023 10.454 20.712 1.00 80.00 72 ALA A C 1
ATOM 572 O O . ALA A 1 72 ? -2.164 10.373 20.246 1.00 80.00 72 ALA A O 1
ATOM 573 N N . PHE A 1 73 ? -0.584 9.648 21.669 1.00 77.19 73 PHE A N 1
ATOM 574 C CA . PHE A 1 73 ? -1.354 8.571 22.257 1.00 77.19 73 PHE A CA 1
ATOM 575 C C . PHE A 1 73 ? -0.893 8.343 23.696 1.00 77.19 73 PHE A C 1
ATOM 577 O O . PHE A 1 73 ? 0.073 7.628 23.952 1.00 77.19 73 PHE A O 1
ATOM 584 N N . GLU A 1 74 ? -1.614 8.942 24.643 1.00 76.19 74 GLU A N 1
ATOM 585 C CA . GLU A 1 74 ? -1.250 8.979 26.068 1.00 76.19 74 GLU A CA 1
ATOM 586 C C . GLU A 1 74 ? -1.089 7.591 26.708 1.00 76.19 74 GLU A C 1
ATOM 588 O O . GLU A 1 74 ? -0.353 7.436 27.676 1.00 76.19 74 GLU A O 1
ATOM 593 N N . GLN A 1 75 ? -1.758 6.564 26.175 1.00 74.81 75 GLN A N 1
ATOM 594 C CA . GLN A 1 75 ? -1.647 5.185 26.661 1.00 74.81 75 GLN A CA 1
ATOM 595 C C . GLN A 1 75 ? -0.499 4.388 26.002 1.00 74.81 75 GLN A C 1
ATOM 597 O O . GLN A 1 75 ? -0.358 3.188 26.258 1.00 74.81 75 GLN A O 1
ATOM 602 N N . GLY A 1 76 ? 0.281 5.010 25.115 1.00 67.31 76 GLY A N 1
ATOM 603 C CA . GLY A 1 76 ? 1.472 4.433 24.487 1.00 67.31 76 GLY A CA 1
ATOM 604 C C . GLY A 1 76 ? 2.686 4.534 25.404 1.00 67.31 76 GLY A C 1
ATOM 605 O O . GLY A 1 76 ? 2.739 5.411 26.258 1.00 67.31 76 GLY A O 1
ATOM 606 N N . GLU A 1 77 ? 3.667 3.643 25.235 1.00 66.88 77 GLU A N 1
ATOM 607 C CA . GLU A 1 77 ? 4.890 3.663 26.060 1.00 66.88 77 GLU A CA 1
ATOM 608 C C . GLU A 1 77 ? 5.649 4.991 25.966 1.00 66.88 77 GLU A C 1
ATOM 610 O O . GLU A 1 77 ? 6.153 5.466 26.978 1.00 66.88 77 GLU A O 1
AT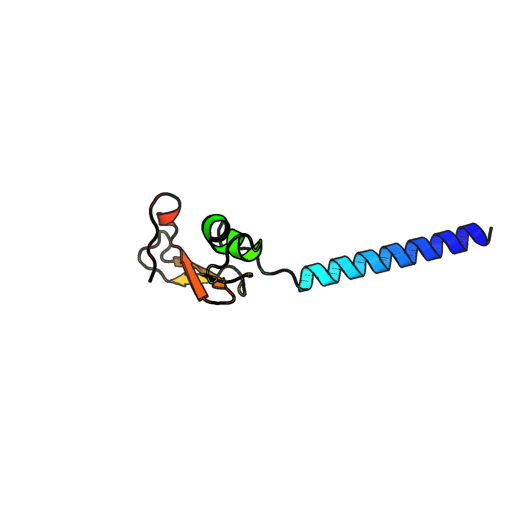OM 615 N N . ASP A 1 78 ? 5.627 5.624 24.793 1.00 73.62 78 ASP A N 1
ATOM 616 C CA . ASP A 1 78 ? 6.303 6.899 24.538 1.00 73.62 78 ASP A CA 1
ATOM 617 C C . ASP A 1 78 ? 5.331 8.094 24.494 1.00 73.62 78 ASP A C 1
ATOM 619 O O . ASP A 1 78 ? 5.693 9.180 24.052 1.00 73.62 78 ASP A O 1
ATOM 623 N N . GLY A 1 79 ? 4.065 7.901 24.885 1.00 79.19 79 GLY A N 1
ATOM 624 C CA . GLY A 1 79 ? 3.012 8.902 24.667 1.00 79.19 79 GLY A CA 1
ATOM 625 C C . GLY A 1 79 ? 2.636 9.091 23.190 1.00 79.19 79 GLY A C 1
ATOM 626 O O . GLY A 1 79 ? 1.904 10.021 22.855 1.00 79.19 79 GLY A O 1
ATOM 627 N N . GLU A 1 80 ? 3.105 8.203 22.309 1.00 77.12 80 GLU A N 1
ATOM 628 C CA . GLU A 1 80 ? 2.824 8.180 20.873 1.00 77.12 80 GLU A CA 1
ATOM 629 C C . GLU A 1 80 ? 2.495 6.760 20.386 1.00 77.12 80 GLU A C 1
ATOM 631 O O . GLU A 1 80 ? 2.758 5.756 21.061 1.00 77.12 80 GLU A O 1
ATOM 636 N N . ARG A 1 81 ? 1.915 6.659 19.185 1.00 75.62 81 ARG A N 1
ATOM 637 C CA . ARG A 1 81 ? 1.694 5.388 18.486 1.00 75.62 81 ARG A CA 1
ATOM 638 C C . ARG A 1 81 ? 1.954 5.495 16.988 1.00 75.62 81 ARG A C 1
ATOM 640 O O . ARG A 1 81 ? 1.799 6.565 16.401 1.00 75.62 81 ARG A O 1
ATOM 647 N N . TRP A 1 82 ? 2.322 4.372 16.373 1.00 76.56 82 TRP A N 1
ATOM 648 C CA . TRP A 1 82 ? 2.505 4.291 14.927 1.00 76.56 82 TRP A CA 1
ATOM 649 C C . TRP A 1 82 ? 1.153 4.277 14.208 1.00 76.56 82 TRP A C 1
ATOM 651 O O . TRP A 1 82 ? 0.201 3.615 14.623 1.00 76.56 82 TRP A O 1
ATOM 661 N N . CYS A 1 83 ? 1.069 4.990 13.099 1.00 73.75 83 CYS A N 1
ATOM 662 C CA . CYS A 1 83 ? -0.108 5.130 12.259 1.00 73.75 83 CYS A CA 1
ATOM 663 C C . CYS A 1 83 ? 0.320 5.024 10.790 1.00 73.75 83 CYS A C 1
ATOM 665 O O . CYS A 1 83 ? 1.429 5.410 10.429 1.00 73.75 83 CYS A O 1
ATOM 667 N N . SER A 1 84 ? -0.546 4.470 9.948 1.00 71.69 84 SER A N 1
ATOM 668 C CA . SER A 1 84 ? -0.306 4.351 8.509 1.00 71.69 84 SER A CA 1
ATOM 669 C C . SER A 1 84 ? -1.611 4.585 7.763 1.00 71.69 84 SER A C 1
ATOM 671 O O . SER A 1 84 ? -2.647 4.024 8.135 1.00 71.69 84 SER A O 1
ATOM 673 N N . ILE A 1 85 ? -1.582 5.418 6.725 1.00 69.81 85 ILE A N 1
ATOM 674 C CA . ILE A 1 85 ? -2.756 5.731 5.905 1.00 69.81 85 ILE A CA 1
ATOM 675 C C . ILE A 1 85 ? -2.694 4.913 4.622 1.00 69.81 85 ILE A C 1
ATOM 677 O O . ILE A 1 85 ? -1.725 5.004 3.881 1.00 69.81 85 ILE A O 1
ATOM 681 N N . THR A 1 86 ? -3.755 4.168 4.329 1.00 71.25 86 THR A N 1
ATOM 682 C CA . THR A 1 86 ? -3.889 3.314 3.137 1.00 71.25 86 THR A CA 1
ATOM 683 C C . THR A 1 86 ? -4.995 3.813 2.212 1.00 71.25 86 THR A C 1
ATOM 685 O O . THR A 1 86 ? -5.785 4.681 2.589 1.00 71.25 86 THR A O 1
ATOM 688 N N . THR A 1 87 ? -5.081 3.244 1.005 1.00 64.06 87 THR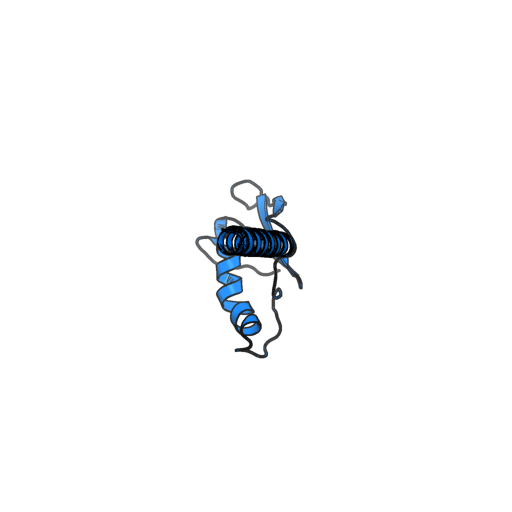 A N 1
ATOM 689 C CA . THR A 1 87 ? -5.986 3.703 -0.067 1.00 64.06 87 THR A CA 1
ATOM 690 C C . THR A 1 87 ? -7.463 3.764 0.306 1.00 64.06 87 THR A C 1
ATOM 692 O O . THR A 1 87 ? -8.205 4.547 -0.285 1.00 64.06 87 THR A O 1
ATOM 695 N N . ARG A 1 88 ? -7.908 2.960 1.274 1.00 64.38 88 ARG A N 1
ATOM 696 C CA . ARG A 1 88 ? -9.306 2.919 1.716 1.00 64.38 88 ARG A CA 1
ATOM 697 C C . ARG A 1 88 ? -9.511 3.433 3.140 1.00 64.38 88 ARG A C 1
ATOM 699 O O . ARG A 1 88 ? -10.607 3.898 3.443 1.00 64.38 88 ARG A O 1
ATOM 706 N N . ALA A 1 89 ? -8.507 3.332 4.014 1.00 59.28 89 ALA A N 1
ATOM 707 C CA . ALA A 1 89 ? -8.655 3.653 5.434 1.00 59.28 89 ALA A CA 1
ATOM 708 C C . ALA A 1 89 ? -7.335 4.076 6.109 1.00 59.28 89 ALA A C 1
ATOM 710 O O . ALA A 1 89 ? -6.244 3.757 5.643 1.00 59.28 89 ALA A O 1
ATOM 711 N N . ALA A 1 90 ? -7.426 4.755 7.255 1.00 55.69 90 ALA A N 1
ATOM 712 C CA . ALA A 1 90 ? -6.284 5.035 8.129 1.00 55.69 90 ALA A CA 1
ATOM 713 C C . ALA A 1 90 ? -6.228 4.016 9.283 1.00 55.69 90 ALA A C 1
ATOM 715 O O . ALA A 1 90 ? -7.240 3.795 9.947 1.00 55.69 90 ALA A O 1
ATOM 716 N N . TRP A 1 91 ? -5.065 3.410 9.544 1.00 62.66 91 TRP A N 1
ATOM 717 C CA . TRP A 1 91 ? -4.838 2.486 10.665 1.00 62.66 91 TRP A CA 1
ATOM 718 C C . TRP A 1 91 ? -3.983 3.138 11.753 1.00 62.66 91 TRP A C 1
ATOM 720 O O . TRP A 1 91 ? -2.984 3.785 11.449 1.00 62.66 91 TRP A O 1
ATOM 730 N N . LYS A 1 92 ? -4.276 2.833 13.029 1.00 53.69 92 LYS A N 1
ATOM 731 C CA . LYS A 1 92 ? -3.474 3.226 14.206 1.00 53.69 92 LYS A CA 1
ATOM 732 C C . LYS A 1 92 ? -3.076 2.000 15.062 1.00 53.69 92 LYS A C 1
ATOM 734 O O . LYS A 1 92 ? -3.949 1.253 15.493 1.00 53.69 92 LYS A O 1
ATOM 739 N N . LEU A 1 93 ? -1.781 1.795 15.340 1.00 54.53 93 LEU A N 1
ATOM 740 C CA . LEU A 1 93 ? -1.221 0.686 16.143 1.00 54.53 93 LEU A CA 1
ATOM 741 C C . LEU A 1 93 ? -0.420 1.221 17.334 1.00 54.53 93 LEU A C 1
ATOM 743 O O . LEU A 1 93 ? 0.550 1.950 17.157 1.00 54.53 93 LEU A O 1
ATOM 747 N N . THR A 1 94 ? -0.775 0.800 18.547 1.00 46.59 94 THR A N 1
ATOM 748 C CA . THR A 1 94 ? -0.022 1.117 19.774 1.00 46.59 94 THR A CA 1
ATOM 749 C C . THR A 1 94 ? 1.028 0.041 20.068 1.00 46.59 94 THR A C 1
ATOM 751 O O . THR A 1 94 ? 0.702 -1.146 20.052 1.00 46.59 94 THR A O 1
ATOM 754 N N . THR A 1 95 ? 2.251 0.451 20.435 1.00 46.50 95 THR A N 1
ATOM 755 C CA . THR A 1 95 ? 3.426 -0.398 20.745 1.00 46.50 95 THR A CA 1
ATOM 756 C C . THR A 1 95 ? 3.137 -1.564 21.709 1.00 46.50 95 THR A C 1
ATOM 758 O O . THR A 1 95 ? 3.676 -2.656 21.540 1.00 46.50 95 THR A O 1
ATOM 761 N N . ARG A 1 96 ? 2.175 -1.432 22.638 1.00 42.00 96 ARG A N 1
ATOM 762 C CA . ARG A 1 96 ? 1.746 -2.543 23.521 1.00 42.00 96 ARG A CA 1
ATOM 763 C C . ARG A 1 96 ? 1.114 -3.752 22.808 1.00 42.00 96 ARG A C 1
ATOM 765 O O . ARG A 1 96 ? 0.990 -4.812 23.421 1.00 42.00 96 ARG A O 1
ATOM 772 N N . MET A 1 97 ? 0.730 -3.644 21.535 1.00 40.97 97 MET A N 1
ATOM 773 C CA . MET A 1 97 ? 0.128 -4.744 20.766 1.00 40.97 97 MET A CA 1
ATOM 774 C C . MET A 1 97 ? 1.131 -5.594 19.975 1.00 40.97 97 MET A C 1
ATOM 776 O O . MET A 1 97 ? 0.706 -6.513 19.274 1.00 40.97 97 MET A O 1
ATOM 780 N N . ALA A 1 98 ? 2.445 -5.383 20.122 1.00 40.16 98 ALA A N 1
ATOM 781 C CA . ALA A 1 98 ? 3.429 -6.358 19.639 1.00 40.16 98 ALA A CA 1
ATOM 782 C C . ALA A 1 98 ? 3.256 -7.737 20.318 1.00 40.16 98 ALA A C 1
ATOM 784 O O . ALA A 1 98 ? 3.616 -8.756 19.731 1.00 40.16 98 ALA A O 1
ATOM 785 N N . THR A 1 99 ? 2.613 -7.782 21.497 1.00 39.19 99 THR A N 1
ATOM 786 C CA . THR A 1 99 ? 2.438 -9.018 22.281 1.00 39.19 99 THR A CA 1
ATOM 787 C C . THR A 1 99 ? 0.978 -9.426 22.523 1.00 39.19 99 THR A C 1
ATOM 789 O O . THR A 1 99 ? 0.723 -10.601 22.784 1.00 39.19 99 THR A O 1
ATOM 792 N N . ARG A 1 100 ? -0.027 -8.541 22.425 1.00 39.66 100 ARG A N 1
ATOM 793 C CA . ARG A 1 100 ? -1.431 -8.964 22.609 1.00 39.66 100 ARG A CA 1
ATOM 794 C C . ARG A 1 100 ? -2.458 -8.002 22.009 1.00 39.66 100 ARG A C 1
ATOM 796 O O . ARG A 1 100 ? -2.524 -6.845 22.393 1.00 39.66 100 ARG A O 1
ATOM 803 N N . THR A 1 101 ? -3.301 -8.574 21.151 1.00 42.88 101 THR A N 1
ATOM 804 C CA . THR A 1 101 ? -4.712 -8.227 20.909 1.00 42.88 101 THR A CA 1
ATOM 805 C C . THR A 1 101 ? -5.045 -6.821 20.403 1.00 42.88 101 THR A C 1
ATOM 807 O O . THR A 1 101 ? -5.172 -5.870 21.156 1.00 42.88 101 THR A O 1
ATOM 810 N N . THR A 1 102 ? -5.324 -6.798 19.103 1.00 39.25 102 THR A N 1
ATOM 811 C CA . THR A 1 102 ? -6.156 -5.896 18.295 1.00 39.25 102 THR A CA 1
ATOM 812 C C . THR A 1 102 ? -7.264 -5.123 19.033 1.00 39.25 102 THR A C 1
ATOM 814 O O . THR A 1 102 ? -8.084 -5.729 19.718 1.00 39.25 102 THR A O 1
ATOM 817 N N . VAL A 1 103 ? -7.383 -3.816 18.767 1.00 38.06 103 VAL A N 1
ATOM 818 C CA . VAL A 1 103 ? -8.619 -3.034 18.963 1.00 38.06 103 VAL A CA 1
ATOM 819 C C . VAL A 1 103 ? -8.862 -2.212 17.696 1.00 38.06 103 VAL A C 1
ATOM 821 O O . VAL A 1 103 ? -8.015 -1.412 17.309 1.00 38.06 103 VAL A O 1
ATOM 824 N N . PHE A 1 104 ? -10.002 -2.457 17.047 1.00 40.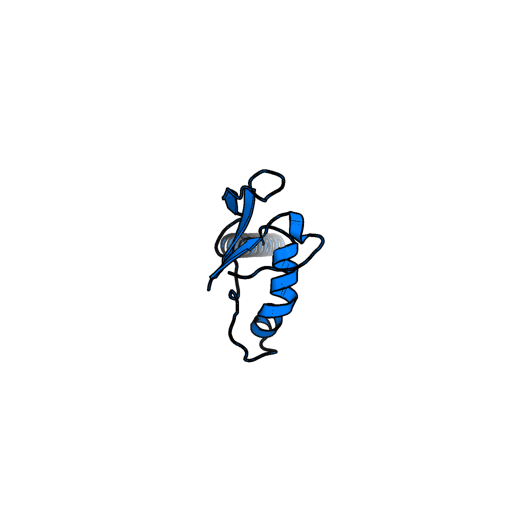59 104 PHE A N 1
ATOM 825 C CA . PHE A 1 104 ? -10.518 -1.678 15.921 1.00 40.59 104 PHE A CA 1
ATOM 826 C C . PHE A 1 104 ? -11.457 -0.590 16.465 1.00 40.59 104 PHE A C 1
ATOM 828 O O . PHE A 1 104 ? -12.331 -0.902 17.276 1.00 40.59 104 PHE A O 1
ATOM 835 N N . LEU A 1 105 ? -11.279 0.654 16.017 1.00 37.03 105 LEU A N 1
ATOM 836 C CA . LEU A 1 105 ? -12.277 1.728 16.056 1.00 37.03 105 LEU A CA 1
ATOM 837 C C . LEU A 1 105 ? -12.452 2.249 14.632 1.00 37.03 105 LEU A C 1
ATOM 839 O O . LEU A 1 105 ? -11.408 2.387 13.954 1.00 37.03 105 LEU A O 1
#

Secondary structure (DSSP, 8-state):
-HHHHHHHHHHHHHHHHHHHHHHHHHHTSPPPPSSHHHHHHHHHHTHHHHTTS--SPPSS-SSB-SPPEEEE-TTSTTSEEEEEEBSS-EEEE-GGGGTS-----